Protein AF-A0A351JN40-F1 (afdb_monomer_lite)

Radius of gyration: 21.3 Å; chains: 1; bounding box: 37×46×43 Å

Secondary structure (DSSP, 8-state):
-------------HHHHHHHHHHHHHTT--HHHHHHHHHHHHHHHHHS--HHHHTTTTS---HHHHHHHHH--S-----

Structure (mmCIF, N/CA/C/O backbone):
data_AF-A0A351JN40-F1
#
_entry.id   AF-A0A351JN40-F1
#
loop_
_atom_site.group_PDB
_atom_site.id
_atom_site.type_symbol
_atom_site.label_atom_id
_atom_site.label_alt_id
_atom_site.label_comp_id
_atom_site.label_asym_id
_atom_site.label_entity_id
_atom_site.label_seq_id
_atom_site.pdbx_PDB_ins_code
_atom_site.Cartn_x
_atom_site.Cartn_y
_atom_site.Cartn_z
_atom_site.occupancy
_atom_site.B_iso_or_equiv
_atom_site.auth_seq_id
_atom_site.auth_comp_id
_atom_site.auth_asym_id
_atom_site.auth_atom_id
_atom_site.pdbx_PDB_model_num
ATOM 1 N N . MET A 1 1 ? 12.529 -1.536 18.009 1.00 44.16 1 MET A N 1
ATOM 2 C CA . MET A 1 1 ? 13.155 -0.405 17.285 1.00 44.16 1 MET A CA 1
ATOM 3 C C . MET A 1 1 ? 12.052 0.529 16.807 1.00 44.16 1 MET A C 1
ATOM 5 O O . MET A 1 1 ? 11.180 0.082 16.077 1.00 44.16 1 MET A O 1
ATOM 9 N N . THR A 1 2 ? 12.030 1.787 17.241 1.00 45.78 2 THR A N 1
ATOM 10 C CA . THR A 1 2 ? 11.036 2.783 16.803 1.00 45.78 2 THR A CA 1
ATOM 11 C C . THR A 1 2 ? 11.363 3.240 15.381 1.00 45.78 2 THR A C 1
ATOM 13 O O . THR A 1 2 ? 12.334 3.960 15.155 1.00 45.78 2 THR A O 1
ATOM 16 N N . THR A 1 3 ? 10.575 2.816 14.392 1.00 67.75 3 THR A N 1
ATOM 17 C CA . THR A 1 3 ? 10.720 3.297 13.011 1.00 67.75 3 THR A CA 1
ATOM 18 C C . THR A 1 3 ? 10.206 4.732 12.917 1.00 67.75 3 THR A C 1
ATOM 20 O O . THR A 1 3 ? 9.007 4.978 13.057 1.00 67.75 3 THR A O 1
ATOM 23 N N . LYS A 1 4 ? 11.103 5.697 12.689 1.00 87.06 4 LYS A N 1
ATOM 24 C CA . LYS A 1 4 ? 10.726 7.101 12.470 1.00 87.06 4 LYS A CA 1
ATOM 25 C C . LYS A 1 4 ? 9.974 7.229 11.139 1.00 87.06 4 LYS A C 1
ATOM 27 O O . LYS A 1 4 ? 10.565 7.006 10.085 1.00 87.06 4 LYS A O 1
ATOM 32 N N . LYS A 1 5 ? 8.690 7.607 11.177 1.00 88.88 5 LYS A N 1
ATOM 33 C CA . LYS A 1 5 ? 7.919 7.940 9.966 1.00 88.88 5 LYS A CA 1
ATOM 34 C C . LYS A 1 5 ? 8.314 9.333 9.458 1.00 88.88 5 LYS A C 1
ATOM 36 O O . LYS A 1 5 ? 8.519 10.244 10.257 1.00 88.88 5 LYS A O 1
ATOM 41 N N . LYS A 1 6 ? 8.411 9.504 8.136 1.00 93.31 6 LYS A N 1
ATOM 42 C CA . LYS A 1 6 ? 8.640 10.801 7.473 1.00 93.31 6 LYS A CA 1
ATOM 43 C C . LYS A 1 6 ? 7.469 11.125 6.547 1.00 93.31 6 LYS A C 1
ATOM 45 O O . LYS A 1 6 ? 6.985 10.239 5.850 1.00 93.31 6 LYS A O 1
ATOM 50 N N . LYS A 1 7 ? 7.019 12.385 6.536 1.00 93.12 7 LYS A N 1
ATOM 51 C CA . LYS A 1 7 ? 5.992 12.864 5.600 1.00 93.12 7 LYS A CA 1
ATOM 52 C C . LYS A 1 7 ? 6.616 13.043 4.217 1.00 93.12 7 LYS A C 1
ATOM 54 O O . LYS A 1 7 ? 7.658 13.681 4.099 1.00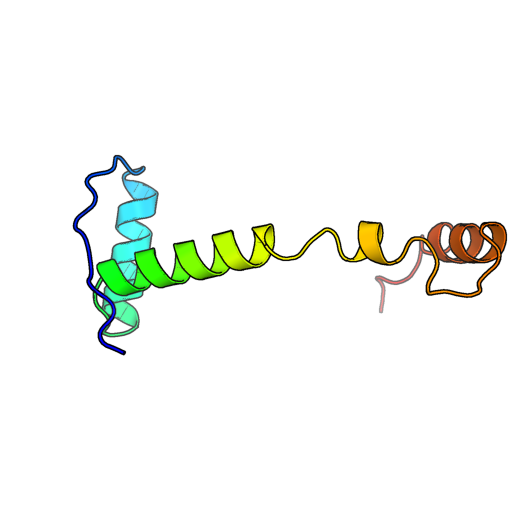 93.12 7 LYS A O 1
ATOM 59 N N . VAL A 1 8 ? 5.958 12.513 3.192 1.00 91.81 8 VAL A N 1
ATOM 60 C CA . VAL A 1 8 ? 6.348 12.665 1.786 1.00 91.81 8 VAL A CA 1
ATOM 61 C C . VAL A 1 8 ? 5.152 13.245 1.036 1.00 91.81 8 VAL A C 1
ATOM 63 O O . VAL A 1 8 ? 4.062 12.682 1.100 1.00 91.81 8 VAL A O 1
ATOM 66 N N . GLY A 1 9 ? 5.334 14.395 0.385 1.00 93.75 9 GLY A N 1
ATOM 67 C CA . GLY A 1 9 ? 4.354 14.934 -0.561 1.00 93.75 9 GLY A CA 1
ATOM 68 C C . GLY A 1 9 ? 4.562 14.290 -1.928 1.00 93.75 9 GLY A C 1
ATOM 69 O O . GLY A 1 9 ? 5.701 14.152 -2.365 1.00 93.75 9 GLY A O 1
ATOM 70 N N . THR A 1 10 ? 3.486 13.866 -2.584 1.00 94.31 10 THR A N 1
ATOM 71 C CA . THR A 1 10 ? 3.540 13.250 -3.915 1.00 94.31 10 THR A CA 1
ATOM 72 C C . THR A 1 10 ? 2.270 13.565 -4.699 1.00 94.31 10 THR A C 1
ATOM 74 O O . THR A 1 10 ? 1.256 13.938 -4.107 1.00 94.31 10 THR A O 1
ATOM 77 N N . VAL A 1 11 ? 2.341 13.427 -6.020 1.00 95.81 11 VAL A N 1
ATOM 78 C CA . VAL A 1 11 ? 1.203 13.559 -6.932 1.00 95.81 11 VAL A CA 1
ATOM 79 C C . VAL A 1 11 ? 0.752 12.154 -7.313 1.00 95.81 11 VAL A C 1
ATOM 81 O O . VAL A 1 11 ? 1.575 11.318 -7.680 1.00 95.81 11 VAL A O 1
ATOM 84 N N . LEU A 1 12 ? -0.548 11.893 -7.207 1.00 95.44 12 LEU A N 1
ATOM 85 C CA . LEU A 1 12 ? -1.172 10.632 -7.591 1.00 95.44 12 LEU A CA 1
ATOM 86 C C . LEU A 1 12 ? -2.330 10.921 -8.535 1.00 95.44 12 LEU A C 1
ATOM 88 O O . LEU A 1 12 ? -2.960 11.974 -8.436 1.00 95.44 12 LEU A O 1
ATOM 92 N N . ASP A 1 13 ? -2.608 9.959 -9.407 1.00 98.06 13 ASP A N 1
ATOM 93 C CA . ASP A 1 13 ? -3.842 9.938 -10.178 1.00 98.06 13 ASP A CA 1
ATOM 94 C C . ASP A 1 13 ? -5.067 9.985 -9.245 1.00 98.06 13 ASP A C 1
ATOM 96 O O . ASP A 1 13 ? -5.074 9.378 -8.165 1.00 98.06 13 ASP A O 1
ATOM 100 N N . GLU A 1 14 ? -6.089 10.742 -9.644 1.00 98.12 14 GLU A N 1
ATOM 101 C CA . GLU A 1 14 ? -7.268 10.995 -8.815 1.00 98.12 14 GLU A CA 1
ATOM 102 C C . 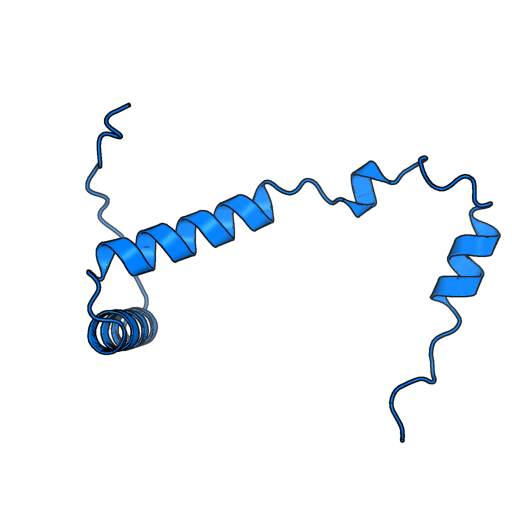GLU A 1 14 ? -8.086 9.721 -8.582 1.00 98.12 14 GLU A C 1
ATOM 104 O O . GLU A 1 14 ? -8.503 9.449 -7.451 1.00 98.12 14 GLU A O 1
ATOM 109 N N . GLU A 1 15 ? -8.267 8.909 -9.623 1.00 97.94 15 GLU A N 1
ATOM 110 C CA . GLU A 1 15 ? -9.029 7.669 -9.534 1.00 97.94 15 GLU A CA 1
ATOM 111 C C . GLU A 1 15 ? -8.277 6.635 -8.691 1.00 97.94 15 GLU A C 1
ATOM 113 O O . GLU A 1 15 ? -8.870 5.995 -7.819 1.00 97.94 15 GLU A O 1
ATOM 118 N N . LEU A 1 16 ? -6.952 6.547 -8.839 1.00 97.50 16 LEU A N 1
ATOM 119 C CA . LEU A 1 16 ? -6.117 5.714 -7.973 1.00 97.50 16 LEU A CA 1
ATOM 120 C C . LEU A 1 16 ? -6.234 6.127 -6.496 1.00 97.50 16 LEU A C 1
ATOM 122 O O . LEU A 1 16 ? -6.393 5.276 -5.614 1.00 97.50 16 LEU A O 1
ATOM 126 N N . LEU A 1 17 ? -6.186 7.432 -6.206 1.00 97.81 17 LEU A N 1
ATOM 127 C CA . LEU A 1 17 ? -6.360 7.943 -4.846 1.00 97.81 17 LEU A CA 1
ATOM 128 C C . LEU A 1 17 ? -7.757 7.618 -4.299 1.00 97.81 17 LEU A C 1
ATOM 130 O O . LEU A 1 17 ? -7.894 7.269 -3.122 1.00 97.81 17 LEU A O 1
ATOM 134 N N . ARG A 1 18 ? -8.796 7.722 -5.134 1.00 98.25 18 ARG A N 1
ATOM 135 C CA . ARG A 1 18 ? -10.172 7.373 -4.768 1.00 98.25 18 ARG A CA 1
ATOM 136 C C . ARG A 1 18 ? -10.285 5.892 -4.409 1.00 98.25 18 ARG A C 1
ATOM 138 O O . ARG A 1 18 ? -10.818 5.571 -3.347 1.00 98.25 18 ARG A O 1
ATOM 145 N N . GLN A 1 19 ? -9.738 5.002 -5.230 1.00 98.06 19 GLN A N 1
ATOM 146 C CA . GLN A 1 19 ? -9.735 3.559 -4.972 1.00 98.06 19 GLN A CA 1
ATOM 147 C C . GLN A 1 19 ? -9.001 3.216 -3.672 1.00 98.06 19 GLN A C 1
ATOM 149 O O . GLN A 1 19 ? -9.525 2.471 -2.844 1.00 98.06 19 GLN A O 1
ATOM 154 N N . ALA A 1 20 ? -7.838 3.828 -3.430 1.00 97.69 20 ALA A N 1
ATOM 155 C CA . ALA A 1 20 ? -7.093 3.630 -2.189 1.00 97.69 20 ALA A CA 1
ATOM 156 C C . ALA A 1 20 ? -7.888 4.073 -0.945 1.00 97.69 20 ALA A C 1
ATOM 158 O O . ALA A 1 20 ? -7.842 3.406 0.089 1.00 97.69 20 ALA A O 1
ATOM 159 N N . LYS A 1 21 ? -8.658 5.169 -1.038 1.00 98.06 21 LYS A N 1
ATOM 160 C CA . LYS A 1 21 ? -9.556 5.616 0.043 1.00 98.06 21 LYS A CA 1
ATOM 161 C C . LYS A 1 21 ? -10.693 4.627 0.302 1.00 98.06 21 LYS A C 1
ATOM 163 O O . LYS A 1 21 ? -11.018 4.397 1.462 1.00 98.06 21 LYS A O 1
ATOM 168 N N . VAL A 1 22 ? -11.276 4.044 -0.748 1.00 98.38 22 VAL A N 1
ATOM 169 C CA . VAL A 1 22 ? -12.328 3.021 -0.611 1.00 98.38 22 VAL A CA 1
ATOM 170 C C . VAL A 1 22 ? -11.793 1.797 0.130 1.00 98.38 22 VAL A C 1
ATOM 172 O O . VAL A 1 22 ? -12.445 1.328 1.057 1.00 98.38 22 VAL A O 1
ATOM 175 N N . VAL A 1 23 ? -10.596 1.321 -0.225 1.00 98.06 23 VAL A N 1
ATOM 176 C CA . VAL A 1 23 ? -9.940 0.199 0.471 1.00 98.06 23 VAL A CA 1
ATOM 177 C C . VAL A 1 23 ? -9.688 0.542 1.938 1.00 98.06 23 VAL A C 1
ATOM 179 O O . VAL A 1 23 ? -10.070 -0.220 2.818 1.00 98.06 23 VAL A O 1
ATOM 182 N N . ALA A 1 24 ? -9.130 1.724 2.214 1.00 98.31 24 ALA A N 1
ATOM 183 C CA . ALA A 1 24 ? -8.873 2.170 3.581 1.00 98.31 24 ALA A CA 1
ATOM 184 C C . ALA A 1 24 ? -10.150 2.202 4.441 1.00 98.31 24 ALA A C 1
ATOM 186 O O . ALA A 1 24 ? -10.133 1.756 5.584 1.00 98.31 24 ALA A O 1
ATOM 187 N N . ALA A 1 25 ? -11.259 2.694 3.879 1.00 98.12 25 ALA A N 1
ATOM 188 C CA . ALA A 1 25 ? -12.548 2.741 4.565 1.00 98.12 25 ALA A CA 1
ATOM 189 C C . ALA A 1 25 ? -13.160 1.348 4.771 1.00 98.12 25 ALA A C 1
ATOM 191 O O . ALA A 1 25 ? -13.706 1.074 5.834 1.00 98.12 25 ALA A O 1
ATOM 192 N N . ARG A 1 26 ? -13.069 0.471 3.764 1.00 98.12 26 ARG A N 1
ATOM 193 C CA . ARG A 1 26 ? -13.584 -0.902 3.830 1.00 98.12 26 ARG A CA 1
ATOM 194 C C . ARG A 1 26 ? -12.868 -1.731 4.898 1.00 98.12 26 ARG A C 1
ATOM 196 O O . ARG A 1 26 ? -13.523 -2.499 5.594 1.00 98.12 26 ARG A O 1
ATOM 203 N N . ASP A 1 27 ? -11.554 -1.572 5.003 1.00 97.44 27 ASP A N 1
ATOM 204 C CA . ASP A 1 27 ? -10.707 -2.390 5.874 1.00 97.44 27 ASP A CA 1
ATOM 205 C C . ASP A 1 27 ? -10.473 -1.742 7.258 1.00 97.44 27 ASP A C 1
ATOM 207 O O . ASP A 1 27 ? -9.710 -2.274 8.058 1.00 97.44 27 ASP A O 1
ATOM 211 N N . ASP A 1 28 ? -11.120 -0.601 7.543 1.00 97.56 28 ASP A N 1
ATOM 212 C CA . ASP A 1 28 ? -10.975 0.200 8.775 1.00 97.56 28 ASP A CA 1
ATOM 213 C C . ASP A 1 28 ? -9.512 0.549 9.119 1.00 97.56 28 ASP A C 1
ATOM 215 O O . ASP A 1 28 ? -9.044 0.474 10.258 1.00 97.56 28 ASP A O 1
ATOM 219 N N . VAL A 1 29 ? -8.747 0.945 8.098 1.00 97.94 29 VAL A N 1
ATOM 220 C CA . VAL A 1 29 ? -7.336 1.333 8.232 1.00 97.94 29 VAL A CA 1
ATOM 221 C C . VAL A 1 29 ? -7.081 2.743 7.714 1.00 97.94 29 VAL A C 1
ATOM 223 O O . VAL A 1 29 ? -7.836 3.334 6.945 1.00 97.94 29 VAL A O 1
ATOM 226 N N . ARG A 1 30 ? -5.950 3.326 8.118 1.00 97.50 30 ARG A N 1
ATOM 227 C CA . ARG A 1 30 ? -5.539 4.651 7.632 1.00 97.50 30 A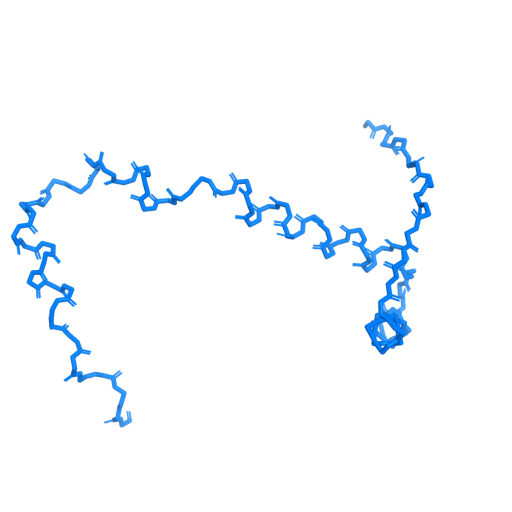RG A CA 1
ATOM 228 C C . ARG A 1 30 ? -5.065 4.553 6.182 1.00 97.50 30 ARG A C 1
ATOM 230 O O . ARG A 1 30 ? -4.252 3.694 5.863 1.00 97.50 30 ARG A O 1
ATOM 237 N N . LEU A 1 31 ? -5.419 5.530 5.343 1.00 96.62 31 LEU A N 1
ATOM 238 C CA . LEU A 1 31 ? -4.921 5.626 3.958 1.00 96.62 31 LEU A CA 1
ATOM 239 C C . LEU A 1 31 ? -3.385 5.545 3.866 1.00 96.62 31 LEU A C 1
ATOM 241 O O . LEU A 1 31 ? -2.840 4.900 2.976 1.00 96.62 31 LEU A O 1
ATOM 245 N N . ALA A 1 32 ? -2.677 6.166 4.814 1.00 95.44 32 ALA A N 1
ATOM 246 C CA . ALA A 1 32 ? -1.218 6.108 4.871 1.00 95.44 32 ALA A CA 1
ATOM 247 C C . ALA A 1 32 ? -0.681 4.673 5.018 1.00 95.44 32 ALA A C 1
ATOM 249 O O . ALA A 1 32 ? 0.386 4.382 4.493 1.00 95.44 32 ALA A O 1
ATOM 250 N N . GLN A 1 33 ? -1.411 3.792 5.709 1.00 96.44 33 GLN A N 1
ATOM 251 C CA .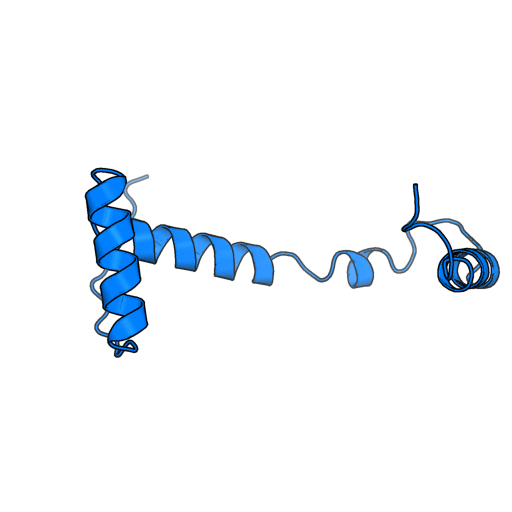 GLN A 1 33 ? -1.041 2.387 5.857 1.00 96.44 33 GLN A CA 1
ATOM 252 C C . GLN A 1 33 ? -1.225 1.632 4.541 1.00 96.44 33 GLN A C 1
ATOM 254 O O . GLN A 1 33 ? -0.295 0.966 4.112 1.00 96.44 33 GLN A O 1
ATOM 259 N N . VAL A 1 34 ? -2.345 1.840 3.840 1.00 97.62 34 VAL A N 1
ATOM 260 C CA . VAL A 1 34 ? -2.577 1.261 2.502 1.00 97.62 34 VAL A CA 1
ATOM 261 C C . VAL A 1 34 ? -1.448 1.633 1.533 1.00 97.62 34 VAL A C 1
ATOM 263 O O . VAL A 1 34 ? -0.897 0.773 0.848 1.00 97.62 34 VAL A O 1
ATOM 266 N N . ILE A 1 35 ? -1.057 2.912 1.507 1.00 96.44 35 ILE A N 1
ATOM 267 C CA . ILE A 1 35 ? 0.041 3.399 0.658 1.00 96.44 35 ILE A CA 1
ATOM 268 C C . ILE A 1 35 ? 1.382 2.785 1.087 1.00 96.44 35 ILE A C 1
ATOM 270 O O . ILE A 1 35 ? 2.178 2.381 0.238 1.00 96.44 35 ILE A O 1
ATOM 274 N N . GLU A 1 36 ? 1.647 2.710 2.393 1.00 95.69 36 GLU A N 1
ATOM 275 C CA . GLU A 1 36 ? 2.881 2.133 2.932 1.00 95.69 36 GLU A CA 1
ATOM 276 C C . GLU A 1 36 ? 2.997 0.638 2.596 1.00 95.69 36 GLU A C 1
ATOM 278 O O . GLU A 1 36 ? 4.055 0.197 2.147 1.00 95.69 36 GLU A O 1
ATOM 283 N N . ASP A 1 37 ? 1.913 -0.123 2.730 1.00 96.38 37 ASP A N 1
ATOM 284 C CA . ASP A 1 37 ? 1.867 -1.556 2.437 1.00 96.38 37 ASP A CA 1
ATOM 285 C C . ASP A 1 37 ? 2.021 -1.831 0.939 1.00 96.38 37 ASP A C 1
ATOM 287 O O . ASP A 1 37 ? 2.817 -2.689 0.548 1.00 96.38 37 ASP A O 1
ATOM 291 N N . ALA A 1 38 ? 1.349 -1.055 0.084 1.00 95.88 38 ALA A N 1
ATOM 292 C CA . ALA A 1 38 ? 1.521 -1.143 -1.364 1.00 95.88 38 ALA A CA 1
ATOM 293 C C . ALA A 1 38 ? 2.976 -0.860 -1.780 1.00 95.88 38 ALA A C 1
ATOM 295 O O . ALA A 1 38 ? 3.559 -1.604 -2.575 1.00 95.88 38 ALA A O 1
ATOM 296 N N . LEU A 1 39 ? 3.599 0.174 -1.200 1.00 95.06 39 LEU A N 1
ATOM 297 C CA . LEU A 1 39 ? 4.996 0.509 -1.469 1.00 95.06 39 LEU A CA 1
ATOM 298 C C . LEU A 1 39 ? 5.948 -0.584 -0.964 1.00 95.06 39 LEU A C 1
ATOM 300 O O . LEU A 1 39 ? 6.887 -0.946 -1.672 1.00 95.06 39 LEU A O 1
ATOM 304 N N . ARG A 1 40 ? 5.698 -1.152 0.223 1.00 95.12 40 ARG A N 1
ATOM 305 C CA . ARG A 1 40 ? 6.466 -2.289 0.756 1.00 95.12 40 ARG A CA 1
ATOM 306 C C . ARG A 1 40 ? 6.392 -3.491 -0.173 1.00 95.12 40 ARG A C 1
ATOM 308 O O . ARG A 1 40 ? 7.437 -4.035 -0.517 1.00 95.12 40 ARG A O 1
ATOM 315 N N . GLN A 1 41 ? 5.196 -3.863 -0.626 1.00 94.44 41 GLN A N 1
ATOM 316 C CA . GLN A 1 41 ? 5.012 -4.972 -1.563 1.00 94.44 41 GLN A CA 1
ATOM 317 C C . GLN A 1 41 ? 5.721 -4.712 -2.896 1.00 94.44 41 GLN A C 1
ATOM 319 O O . GLN A 1 41 ? 6.409 -5.593 -3.409 1.00 94.44 41 GLN A O 1
ATOM 324 N N . TYR A 1 42 ? 5.606 -3.501 -3.449 1.00 93.25 42 TYR A N 1
ATOM 325 C CA . TYR A 1 42 ? 6.303 -3.126 -4.679 1.00 93.25 42 TYR A CA 1
ATOM 326 C C . TYR A 1 42 ? 7.826 -3.237 -4.529 1.00 93.25 42 TYR A C 1
ATOM 328 O O . TYR A 1 42 ? 8.491 -3.867 -5.353 1.00 93.25 42 TYR A O 1
ATOM 336 N N . LEU A 1 43 ? 8.381 -2.675 -3.452 1.00 92.94 43 LEU A N 1
ATOM 337 C CA . LEU A 1 43 ? 9.814 -2.732 -3.175 1.00 92.94 43 LEU A CA 1
ATOM 338 C C . LEU A 1 43 ? 10.284 -4.160 -2.915 1.00 92.94 43 LEU A C 1
ATOM 340 O O . LEU A 1 43 ? 11.337 -4.533 -3.416 1.00 92.94 43 LEU A O 1
ATOM 344 N N . GLN A 1 44 ? 9.510 -4.974 -2.197 1.00 90.81 44 GLN A N 1
ATOM 345 C CA . GLN A 1 44 ? 9.831 -6.381 -1.974 1.00 90.81 44 GLN A CA 1
ATOM 346 C C . GLN A 1 44 ? 9.906 -7.142 -3.300 1.00 90.81 44 GLN A C 1
ATOM 348 O O . GLN A 1 44 ? 10.902 -7.815 -3.549 1.00 90.81 44 GLN A O 1
ATOM 353 N N . ARG A 1 45 ? 8.920 -6.962 -4.192 1.00 87.19 45 ARG A N 1
ATOM 354 C CA . ARG A 1 45 ? 8.929 -7.562 -5.538 1.00 87.19 45 ARG A CA 1
ATOM 355 C C . ARG A 1 45 ? 10.180 -7.168 -6.324 1.00 87.19 45 ARG A C 1
ATOM 357 O O . ARG A 1 45 ? 10.758 -8.019 -6.991 1.00 87.19 45 ARG A O 1
ATOM 364 N N . LYS A 1 46 ? 10.622 -5.910 -6.213 1.00 83.06 46 LYS A N 1
ATOM 365 C CA . LYS A 1 46 ? 11.848 -5.403 -6.856 1.00 83.06 46 LYS A CA 1
ATOM 366 C C . LYS A 1 46 ? 13.143 -5.848 -6.166 1.00 83.06 46 LYS A C 1
ATOM 368 O O . LYS A 1 46 ? 14.170 -5.930 -6.829 1.00 83.06 46 LYS A O 1
ATOM 373 N N . GLN A 1 47 ? 13.106 -6.112 -4.861 1.00 73.44 47 GLN A N 1
ATOM 374 C CA . GLN A 1 47 ? 14.241 -6.614 -4.084 1.00 73.44 47 GLN A CA 1
ATOM 375 C C . GLN A 1 47 ? 14.467 -8.104 -4.276 1.00 73.44 47 GLN A C 1
ATOM 377 O O . GLN A 1 47 ? 15.595 -8.546 -4.076 1.00 73.44 47 GLN A O 1
ATOM 382 N N . THR A 1 48 ? 13.445 -8.871 -4.672 1.00 58.69 48 THR A N 1
ATOM 383 C CA . THR A 1 48 ? 13.653 -10.222 -5.193 1.00 58.69 48 THR A CA 1
ATOM 384 C C . THR A 1 48 ? 14.582 -10.093 -6.399 1.00 58.69 48 THR A C 1
ATOM 386 O O . THR A 1 48 ? 14.155 -9.611 -7.452 1.00 58.69 48 THR A O 1
ATOM 389 N N . PRO A 1 49 ? 15.866 -10.474 -6.273 1.00 49.47 49 PRO A N 1
ATOM 390 C CA . PRO A 1 49 ? 16.724 -10.537 -7.436 1.00 49.47 49 PRO A CA 1
ATOM 391 C C . PRO A 1 49 ? 16.097 -11.611 -8.297 1.00 49.47 49 PRO A C 1
ATOM 393 O O . PRO A 1 49 ? 15.781 -12.665 -7.746 1.00 49.47 49 PRO A O 1
ATOM 396 N N . ALA A 1 50 ? 15.881 -11.319 -9.580 1.00 53.12 50 ALA A N 1
ATOM 397 C CA . ALA A 1 50 ? 15.490 -12.275 -10.605 1.00 53.12 50 ALA A CA 1
ATOM 398 C C . ALA A 1 50 ? 15.875 -13.697 -10.166 1.00 53.12 50 ALA A C 1
ATOM 400 O O . ALA A 1 50 ? 17.044 -14.074 -10.244 1.00 53.12 50 ALA A O 1
ATOM 401 N N . GLN A 1 51 ? 14.940 -14.444 -9.565 1.00 48.81 51 GLN A N 1
ATOM 402 C CA . GLN A 1 51 ? 15.276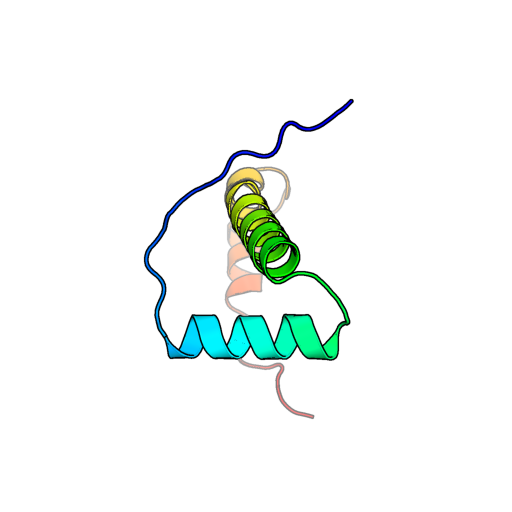 -15.744 -8.969 1.00 48.81 51 GLN A CA 1
ATOM 403 C C . GLN A 1 51 ? 15.759 -16.685 -10.081 1.00 48.81 51 GLN A C 1
ATOM 405 O O . GLN A 1 51 ? 16.656 -17.490 -9.865 1.00 48.81 51 GLN A O 1
ATOM 410 N N . VAL A 1 52 ? 15.284 -16.420 -11.301 1.00 51.62 52 VAL A N 1
ATOM 411 C CA . VAL A 1 52 ? 15.761 -16.947 -12.581 1.00 51.62 52 VAL A CA 1
ATOM 412 C C . VAL A 1 52 ? 17.207 -16.534 -12.917 1.00 51.62 52 VAL A C 1
ATOM 414 O O . VAL A 1 52 ? 17.982 -17.342 -13.414 1.00 51.62 52 VAL A O 1
ATOM 417 N N . ALA A 1 53 ? 17.639 -15.304 -12.614 1.00 48.38 53 ALA A N 1
ATOM 418 C CA . ALA A 1 53 ? 19.035 -14.893 -12.819 1.00 48.38 53 ALA A CA 1
ATOM 419 C C . ALA A 1 53 ? 19.991 -15.542 -11.805 1.00 48.38 53 ALA A C 1
ATOM 421 O O . ALA A 1 53 ? 21.145 -15.806 -12.139 1.00 48.38 53 ALA A O 1
ATOM 422 N N . ARG A 1 54 ? 19.518 -15.824 -10.581 1.00 43.16 54 ARG A N 1
ATOM 423 C CA . ARG A 1 54 ? 20.281 -16.566 -9.562 1.00 43.16 54 ARG A CA 1
ATOM 424 C C . ARG A 1 54 ? 20.302 -18.076 -9.791 1.00 43.16 54 ARG A C 1
ATOM 426 O O . ARG A 1 54 ? 21.236 -18.721 -9.330 1.00 43.16 54 ARG A O 1
ATOM 433 N N . SER A 1 55 ? 19.329 -18.643 -10.502 1.00 51.59 55 SER A N 1
ATOM 434 C CA . SER A 1 55 ? 19.315 -20.071 -10.835 1.00 51.59 55 SER A CA 1
ATOM 435 C C . SER A 1 55 ? 20.157 -20.429 -12.064 1.00 51.59 55 SER A C 1
ATOM 437 O O . SER A 1 55 ? 20.114 -21.586 -12.482 1.00 51.59 55 SER A O 1
ATOM 439 N N . ARG A 1 56 ? 20.971 -19.502 -12.607 1.00 45.94 56 ARG A N 1
ATOM 440 C CA . ARG A 1 56 ? 22.102 -19.837 -13.494 1.00 45.94 56 ARG A CA 1
ATOM 441 C C . ARG A 1 56 ? 23.090 -20.742 -12.738 1.00 45.94 56 ARG A C 1
ATOM 443 O O . ARG A 1 56 ? 24.085 -20.272 -12.200 1.00 45.94 56 ARG A O 1
ATOM 450 N N . GLY A 1 57 ? 22.789 -22.038 -12.679 1.00 47.59 57 GLY A N 1
ATOM 451 C CA . GLY A 1 57 ? 23.707 -23.081 -12.221 1.00 47.59 57 GLY A CA 1
ATOM 452 C C . GLY A 1 57 ? 23.276 -23.940 -11.028 1.00 47.59 57 GLY A C 1
ATOM 453 O O . GLY A 1 57 ? 24.099 -24.726 -10.573 1.00 47.59 57 GLY A O 1
ATOM 454 N N . VAL A 1 58 ? 22.043 -23.840 -10.503 1.00 50.97 58 VAL A N 1
ATOM 455 C CA . VAL A 1 58 ? 21.611 -24.715 -9.377 1.00 50.97 58 VAL A CA 1
ATOM 456 C C . VAL A 1 58 ? 20.785 -25.922 -9.833 1.00 50.97 58 VAL A C 1
ATOM 458 O O . VAL A 1 58 ? 20.807 -26.964 -9.180 1.00 50.97 58 VAL A O 1
ATOM 461 N N . LEU A 1 59 ? 20.133 -25.849 -10.994 1.00 52.84 59 LEU A N 1
ATOM 462 C CA . LEU A 1 59 ? 19.655 -27.052 -11.671 1.00 52.84 59 LEU A CA 1
ATOM 463 C C . LEU A 1 59 ? 20.845 -27.688 -12.396 1.00 52.84 59 LEU A C 1
ATOM 465 O O . LEU A 1 59 ? 21.342 -27.138 -13.376 1.00 52.84 59 LEU A O 1
ATOM 469 N N . ARG A 1 60 ? 21.301 -28.856 -11.923 1.00 53.75 60 ARG A N 1
ATOM 470 C CA . ARG A 1 60 ? 22.200 -29.749 -12.679 1.00 53.75 60 ARG A CA 1
ATOM 471 C C . ARG A 1 60 ? 21.417 -30.439 -13.803 1.00 53.75 60 ARG A C 1
ATOM 473 O O . ARG A 1 60 ? 21.340 -31.661 -13.849 1.00 53.75 60 ARG A O 1
ATOM 480 N N . ALA A 1 61 ? 20.779 -29.654 -14.657 1.00 60.62 61 ALA A N 1
ATOM 481 C CA . ALA A 1 61 ? 20.115 -30.134 -15.854 1.00 60.62 61 ALA A CA 1
ATOM 482 C C . ALA A 1 61 ? 20.916 -29.636 -17.064 1.00 60.62 61 ALA A C 1
ATOM 484 O O . ALA A 1 61 ? 21.313 -28.466 -17.072 1.00 60.62 61 ALA A O 1
ATOM 485 N N . PRO A 1 62 ? 21.183 -30.492 -18.063 1.00 64.94 62 PRO A N 1
ATOM 486 C CA . PRO A 1 62 ? 21.703 -30.041 -19.346 1.00 64.94 62 PRO A CA 1
ATOM 487 C C . PRO A 1 62 ? 20.792 -28.936 -19.913 1.00 64.94 62 PRO A C 1
ATOM 489 O O . PRO A 1 62 ? 19.567 -29.068 -19.802 1.00 64.94 62 PRO A O 1
ATOM 492 N N . PRO A 1 63 ? 21.337 -27.846 -20.483 1.00 61.84 63 PRO A N 1
ATOM 493 C CA . PRO A 1 63 ? 20.541 -26.763 -21.066 1.00 61.84 63 PRO A CA 1
ATOM 494 C C . PRO A 1 63 ? 19.478 -27.249 -22.058 1.00 61.84 63 PRO A C 1
ATOM 496 O O . PRO A 1 63 ? 18.391 -26.683 -22.120 1.00 61.84 63 PRO A O 1
ATOM 499 N N . GLU A 1 64 ? 19.764 -28.335 -22.771 1.00 69.19 64 GLU A N 1
ATOM 500 C CA . GLU A 1 64 ? 18.885 -28.969 -23.751 1.00 69.19 64 GLU A CA 1
ATOM 501 C C . GLU A 1 64 ? 17.627 -29.559 -23.095 1.00 69.19 64 GLU A C 1
ATOM 503 O O . GLU A 1 64 ? 16.534 -29.444 -23.639 1.00 69.19 64 GLU A O 1
ATOM 508 N N . LEU A 1 65 ? 17.760 -30.132 -21.892 1.00 69.81 65 LEU A N 1
ATOM 509 C CA . LEU A 1 65 ? 16.639 -30.685 -21.123 1.00 69.81 65 LEU A CA 1
ATOM 510 C C . LEU A 1 65 ? 15.711 -29.577 -20.615 1.00 69.81 65 LEU A C 1
ATOM 512 O O . LEU A 1 65 ? 14.495 -29.733 -20.619 1.00 69.81 65 LEU A O 1
ATOM 516 N N . VAL A 1 66 ? 16.281 -28.450 -20.183 1.00 64.44 66 VAL A N 1
ATOM 517 C CA . VAL A 1 66 ? 15.496 -27.283 -19.754 1.00 64.44 66 VAL A CA 1
ATOM 518 C C . VAL A 1 66 ? 14.734 -26.696 -20.939 1.00 64.44 66 VAL A C 1
ATOM 520 O O . VAL A 1 66 ? 13.563 -26.363 -20.798 1.00 64.44 66 VAL A O 1
ATOM 523 N N . HIS A 1 67 ? 15.382 -26.608 -22.104 1.00 63.84 67 HIS A N 1
ATOM 524 C CA . HIS A 1 67 ? 14.761 -26.099 -23.323 1.00 63.84 67 HIS A CA 1
ATOM 525 C C . HIS A 1 67 ? 13.605 -26.995 -23.789 1.00 63.84 67 HIS A C 1
ATOM 527 O O . HIS A 1 67 ? 12.520 -26.487 -24.035 1.00 63.84 67 HIS A O 1
ATOM 533 N N . ALA A 1 68 ? 13.793 -28.320 -23.786 1.00 69.25 68 ALA A N 1
ATOM 534 C CA . ALA A 1 68 ? 12.755 -29.285 -24.156 1.00 69.25 68 ALA A CA 1
ATOM 535 C C . ALA A 1 68 ? 11.510 -29.212 -23.249 1.00 69.25 68 ALA A C 1
ATOM 537 O O . ALA A 1 68 ? 10.390 -29.281 -23.739 1.00 69.25 68 ALA A O 1
ATOM 538 N N . ILE A 1 69 ? 11.693 -29.012 -21.937 1.00 66.50 69 ILE A N 1
ATOM 539 C CA . ILE A 1 69 ? 10.580 -28.834 -20.984 1.00 66.50 69 ILE A CA 1
ATOM 540 C C . ILE A 1 69 ? 9.866 -27.490 -21.199 1.00 66.50 69 ILE A C 1
ATOM 542 O O . ILE A 1 69 ? 8.663 -27.396 -20.997 1.00 66.50 69 ILE A O 1
ATOM 546 N N . MET A 1 70 ? 10.595 -26.435 -21.576 1.00 64.75 70 MET A N 1
ATOM 547 C CA . MET A 1 70 ? 10.010 -25.114 -21.836 1.00 64.75 70 MET A CA 1
ATOM 548 C C . MET A 1 70 ? 9.304 -25.018 -23.193 1.00 64.75 70 MET A C 1
ATOM 550 O O . MET A 1 70 ? 8.440 -24.160 -23.360 1.00 64.75 70 MET A O 1
ATOM 554 N N . GLU A 1 71 ? 9.693 -25.846 -24.160 1.00 65.75 71 GLU A N 1
ATOM 555 C CA . GLU A 1 71 ? 9.067 -25.915 -25.483 1.00 65.75 71 GLU A CA 1
ATOM 556 C C . GLU A 1 71 ? 7.825 -26.820 -25.501 1.00 65.75 71 GLU A C 1
ATOM 558 O O . GLU A 1 71 ? 6.938 -26.607 -26.326 1.00 65.75 71 GLU A O 1
ATOM 563 N N . GLU A 1 72 ? 7.692 -27.764 -24.564 1.00 57.62 72 GLU A N 1
ATOM 564 C CA . GLU A 1 72 ? 6.457 -28.529 -24.364 1.00 57.62 72 GLU A CA 1
ATOM 565 C C . GLU A 1 72 ? 5.537 -27.875 -23.324 1.00 57.62 72 GLU A C 1
ATOM 567 O O . GLU A 1 72 ? 5.503 -28.282 -22.169 1.00 57.62 72 GLU A O 1
ATOM 572 N N . GLU A 1 73 ? 4.735 -26.892 -23.755 1.00 56.19 73 GLU A N 1
ATOM 573 C CA . GLU A 1 73 ? 3.403 -26.643 -23.174 1.00 56.19 73 GLU A CA 1
ATOM 574 C C . GLU A 1 73 ? 2.504 -25.773 -24.087 1.00 56.19 73 GLU A C 1
ATOM 576 O O . GLU A 1 73 ? 1.910 -24.780 -23.670 1.00 56.19 73 GLU A O 1
ATOM 581 N N . GLU A 1 74 ? 2.307 -26.178 -25.347 1.00 50.88 74 GLU A N 1
ATOM 582 C CA . GLU A 1 74 ? 1.021 -25.918 -26.020 1.00 50.88 74 GLU A CA 1
ATOM 583 C C . GLU A 1 74 ? 0.055 -27.061 -25.679 1.00 50.88 74 GLU A C 1
ATOM 585 O O . GLU A 1 74 ? -0.227 -27.930 -26.501 1.00 50.88 74 GLU A O 1
ATOM 590 N N . GLY A 1 75 ? -0.435 -27.108 -24.435 1.00 53.25 75 GLY A N 1
ATOM 591 C CA . GLY A 1 75 ? -1.479 -28.081 -24.107 1.00 53.25 75 GLY A CA 1
ATOM 592 C C . GLY A 1 75 ? -1.709 -28.440 -22.646 1.00 53.25 75 GLY A C 1
ATOM 593 O O . GLY A 1 75 ? -1.797 -29.625 -22.349 1.00 53.25 75 GLY A O 1
ATOM 594 N N . PHE A 1 76 ? -1.905 -27.474 -21.742 1.00 52.41 76 PHE A N 1
ATOM 595 C CA . PHE A 1 76 ? -2.676 -27.766 -20.524 1.00 52.41 76 PHE A CA 1
ATOM 596 C C . PHE A 1 76 ? -3.477 -26.564 -19.997 1.00 52.41 76 PHE A C 1
ATOM 598 O O . PHE A 1 76 ? -3.279 -26.068 -18.894 1.00 52.41 76 PHE A O 1
ATOM 605 N N . LEU A 1 77 ? -4.443 -26.117 -20.802 1.00 46.88 77 LEU A N 1
ATOM 606 C CA . LEU A 1 77 ? -5.666 -25.468 -20.320 1.00 46.88 77 LEU A CA 1
ATOM 607 C C . LEU A 1 77 ? -6.849 -26.050 -21.107 1.00 46.88 77 LEU A C 1
ATOM 609 O O . LEU A 1 77 ? -7.158 -25.578 -22.199 1.00 46.88 77 LEU A O 1
ATOM 613 N N . GLY A 1 78 ? -7.498 -27.087 -20.564 1.00 42.41 78 GLY A N 1
ATOM 614 C CA . GLY A 1 78 ? -8.735 -27.619 -21.142 1.00 42.41 78 GLY A CA 1
ATOM 615 C C . GLY A 1 78 ? -9.197 -28.981 -20.615 1.00 42.41 78 GLY A C 1
ATOM 616 O O . GLY A 1 78 ? -9.08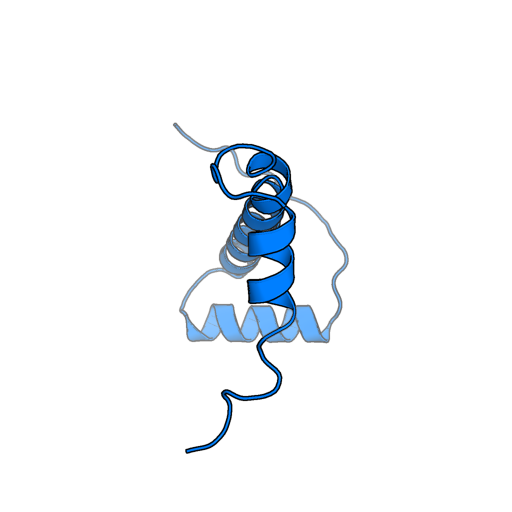2 -29.957 -21.348 1.00 42.41 78 GLY A O 1
ATOM 617 N N . ALA A 1 79 ? -9.730 -29.020 -19.386 1.00 36.94 79 ALA A N 1
ATOM 618 C CA . ALA A 1 79 ? -10.879 -29.829 -18.925 1.00 36.94 79 ALA A CA 1
ATOM 619 C C . ALA A 1 79 ? -11.057 -29.672 -17.407 1.00 36.94 79 ALA A C 1
ATOM 621 O O . ALA A 1 79 ? -10.113 -30.022 -16.665 1.00 36.94 79 ALA A O 1
#

Foldseek 3Di:
DDDDDDDDDDDDDPVVLVVLVVVCVVVVHDSVVSVVVVVVVVVVVVVPDPVVVVVPPPPPDDPVVVVVVVVPDPDPDDD

Sequence (79 aa):
MTTKKKKVGTVLDEELLRQAKVVAARDDVRLAQVIEDALRQYLQRKQTPAQVARSRGVLRAPPELVHAIMEEEEGFLGA

pLDDT: mean 77.26, std 20.85, range [36.94, 98.38]